Protein AF-A0A0D6MCN2-F1 (afdb_monomer_lite)

InterPro domains:
  IPR041426 Mos1 transposase, HTH domain [PF17906] (6-43)
  IPR052709 Transposase-Methyltransferase Hybrid [PTHR46060] (7-137)

Sequence (141 aa):
MYCDSPQGDSARAVTADICAAFYRNVVYHSTVVRWYQRFEEGDISMKGRPRSGQLSALRARPKVTIHQLEMTLLCSQRTIIELGLWKLLSTWISHELTDSDKASRISVCDSLFPPHSDFPKDIEAGNERWVLCVKQTHHHH

Secondary structure (DSSP, 8-state):
-----TTS--HHHHHHHHHHHT-TTSS-HHHHHHHHHHHHTT----SPPP-THHHHHHHT-----HHHHHHHHT--HHHHHHTT---PPPPP-SSPPPHHHHHHHHHHHHHH--TT--GGGG---------PPP-------

Foldseek 3Di:
DAPPDPDDDGLVRVLVVCCVVPPHPPDDSVRSVVCVVCVVVVNNDPDDDPPVVQVVVCVVPVPADLVNVCVSVVDDSVVCVVVVDDDDDDDDDPDDDDPVNVVVVVVVVVVVDDPDDPVVVVDDDDDDDDDDDDDDDPPDD

pLDDT: mean 77.8, std 12.55, range [37.25, 95.38]

Radius of gyration: 31.89 Å; chains: 1; bounding box: 90×52×75 Å

Organism: NCBI:txid53326

Structure (mmCIF, N/CA/C/O backbone):
data_AF-A0A0D6MCN2-F1
#
_entry.id   AF-A0A0D6MCN2-F1
#
loop_
_atom_site.group_PDB
_atom_site.id
_atom_site.type_symbol
_atom_site.label_atom_id
_atom_site.label_alt_id
_atom_site.label_comp_id
_atom_site.label_asym_id
_atom_site.label_entity_id
_atom_site.label_seq_id
_atom_site.pdbx_PDB_ins_code
_atom_site.Cartn_x
_atom_site.Cartn_y
_atom_site.Cartn_z
_atom_site.occupancy
_atom_site.B_iso_or_equiv
_atom_site.auth_seq_id
_atom_site.auth_comp_id
_atom_site.auth_asym_id
_atom_site.auth_atom_id
_atom_site.pdbx_PDB_model_num
ATOM 1 N N . MET A 1 1 ? -31.050 21.374 17.909 1.00 37.25 1 MET A N 1
ATOM 2 C CA . MET A 1 1 ? -32.402 20.805 17.750 1.00 37.25 1 MET A CA 1
ATOM 3 C C . MET A 1 1 ? -32.406 19.495 18.517 1.00 37.25 1 MET A C 1
ATOM 5 O O . MET A 1 1 ? -31.541 18.671 18.252 1.00 37.25 1 MET A O 1
ATOM 9 N N . TYR A 1 2 ? -33.228 19.400 19.563 1.00 46.94 2 TYR A N 1
ATOM 10 C CA . TYR A 1 2 ? -33.344 18.210 20.411 1.00 46.94 2 TYR A CA 1
ATOM 11 C C . TYR A 1 2 ? -33.826 17.032 19.551 1.00 46.94 2 TYR A C 1
ATOM 13 O O . TYR A 1 2 ? -34.802 17.183 18.823 1.00 46.94 2 TYR A O 1
ATOM 21 N N . CYS A 1 3 ? -33.132 15.891 19.597 1.00 45.12 3 CYS A N 1
ATOM 22 C CA . CYS A 1 3 ? -33.701 14.630 19.123 1.00 45.12 3 CYS A CA 1
ATOM 23 C C . CYS A 1 3 ? -34.703 14.157 20.177 1.00 45.12 3 CYS A C 1
ATOM 25 O O . CYS A 1 3 ? -34.341 13.401 21.075 1.00 45.12 3 CYS A O 1
ATOM 27 N N . ASP A 1 4 ? -35.930 14.662 20.090 1.00 44.59 4 ASP A N 1
ATOM 28 C CA . ASP A 1 4 ? -37.095 13.991 20.654 1.00 44.59 4 ASP A CA 1
ATOM 29 C C . ASP A 1 4 ? -37.588 13.014 19.580 1.00 44.59 4 ASP A C 1
ATOM 31 O O . ASP A 1 4 ? -38.197 13.423 18.590 1.00 44.59 4 ASP A O 1
ATOM 35 N N . SER A 1 5 ? -37.260 11.728 19.731 1.00 50.34 5 SER A N 1
ATOM 36 C CA . SER A 1 5 ? -37.888 10.658 18.954 1.00 50.34 5 SER A CA 1
ATOM 37 C C . SER A 1 5 ? -39.128 10.143 19.705 1.00 50.34 5 SER A C 1
ATOM 39 O O . SER A 1 5 ? -39.163 10.156 20.941 1.00 50.34 5 SER A O 1
ATOM 41 N N . PRO A 1 6 ? -40.190 9.723 18.996 1.00 44.75 6 PRO A N 1
ATOM 42 C CA . PRO A 1 6 ? -41.415 9.259 19.628 1.00 44.75 6 PRO A CA 1
ATOM 43 C C . PRO A 1 6 ? -41.193 7.829 20.148 1.00 44.75 6 PRO A C 1
ATOM 45 O O . PRO A 1 6 ? -40.964 6.921 19.360 1.00 44.75 6 PRO A O 1
ATOM 48 N N . GLN A 1 7 ? -41.278 7.637 21.470 1.00 55.16 7 GLN A N 1
ATOM 49 C CA . GLN A 1 7 ? -41.169 6.350 22.195 1.00 55.16 7 GLN A CA 1
ATOM 50 C C . GLN A 1 7 ? -39.756 5.771 22.411 1.00 55.16 7 GLN A C 1
ATOM 52 O O . GLN A 1 7 ? -39.527 4.577 22.232 1.00 55.16 7 GLN A O 1
ATOM 57 N N . GLY A 1 8 ? -38.826 6.586 22.913 1.00 57.69 8 GLY A N 1
ATOM 58 C CA . GLY A 1 8 ? -37.592 6.101 23.539 1.00 57.69 8 GLY A CA 1
ATOM 59 C C . GLY A 1 8 ? -37.138 7.018 24.673 1.00 57.69 8 GLY A C 1
ATOM 60 O O . GLY A 1 8 ? -37.319 8.233 24.594 1.00 57.69 8 GLY A O 1
ATOM 61 N N . ASP A 1 9 ? -36.560 6.454 25.736 1.00 76.38 9 ASP A N 1
ATOM 62 C CA . ASP A 1 9 ? -35.979 7.244 26.825 1.00 76.38 9 ASP A CA 1
ATOM 63 C C . ASP A 1 9 ? -34.894 8.182 26.283 1.00 76.38 9 ASP A C 1
ATOM 65 O O . ASP A 1 9 ? -34.074 7.805 25.440 1.00 76.38 9 ASP A O 1
ATOM 69 N N . SER A 1 10 ? -34.864 9.427 26.764 1.00 86.06 10 SER A N 1
ATOM 70 C CA . SER A 1 10 ? -33.864 10.397 26.309 1.00 86.06 10 SER A CA 1
ATOM 71 C C . SER A 1 10 ? -32.439 9.899 26.587 1.00 86.06 10 SER A C 1
ATOM 73 O O . SER A 1 10 ? -32.180 9.252 27.603 1.00 86.06 10 SER A O 1
ATOM 75 N N . ALA A 1 11 ? -31.470 10.277 25.746 1.00 85.50 11 ALA A N 1
ATOM 76 C CA . ALA A 1 11 ? -30.066 9.897 25.949 1.00 85.50 11 ALA A CA 1
ATOM 77 C C . ALA A 1 11 ? -29.536 10.299 27.342 1.00 85.50 11 ALA A C 1
ATOM 79 O O . ALA A 1 11 ? -28.674 9.624 27.904 1.00 85.50 11 ALA A O 1
ATOM 80 N N . ARG A 1 12 ? -30.072 11.378 27.933 1.00 86.00 12 ARG A N 1
ATOM 81 C CA . ARG A 1 12 ? -29.780 11.791 29.314 1.00 86.00 12 ARG A CA 1
ATOM 82 C C . ARG A 1 12 ? -30.323 10.816 30.352 1.00 86.00 12 ARG A C 1
ATOM 84 O O . ARG A 1 12 ? -29.570 10.469 31.257 1.00 86.00 12 ARG A O 1
ATOM 91 N N . ALA A 1 13 ? -31.580 10.397 30.213 1.00 88.88 13 ALA A N 1
ATOM 92 C CA . ALA A 1 13 ? -32.204 9.422 31.106 1.00 88.88 13 ALA A CA 1
ATOM 93 C C . ALA A 1 13 ? -31.428 8.100 31.067 1.00 88.88 13 ALA A C 1
ATOM 95 O O . ALA A 1 13 ? -30.903 7.673 32.088 1.00 88.88 13 ALA A O 1
ATOM 96 N N . VAL A 1 14 ? -31.163 7.575 29.868 1.00 88.88 14 VAL A N 1
ATOM 97 C CA . VAL A 1 14 ? -30.393 6.334 29.692 1.00 88.88 14 VAL A CA 1
ATOM 98 C C . VAL A 1 14 ? -28.966 6.445 30.238 1.00 88.88 14 VAL A C 1
ATOM 100 O O . VAL A 1 14 ? -28.460 5.511 30.853 1.00 88.88 14 VAL A O 1
ATOM 103 N N . THR A 1 15 ? -28.301 7.594 30.075 1.00 88.38 15 THR A N 1
ATOM 104 C CA . THR A 1 15 ? -26.975 7.815 30.687 1.00 88.38 15 THR A CA 1
ATOM 105 C C . THR A 1 15 ? -27.043 7.730 32.214 1.00 88.38 15 THR A C 1
ATOM 107 O O . THR A 1 15 ? -26.162 7.129 32.834 1.00 88.38 15 THR A O 1
ATOM 110 N N . ALA A 1 16 ? -28.067 8.341 32.817 1.00 88.62 16 ALA A N 1
ATOM 111 C CA . ALA A 1 16 ? -28.272 8.331 34.261 1.00 88.62 16 ALA A CA 1
ATOM 112 C C . ALA A 1 16 ? -28.604 6.922 34.769 1.00 88.62 16 ALA A C 1
ATOM 114 O O . ALA A 1 16 ? -27.988 6.486 35.739 1.00 88.62 16 ALA A O 1
ATOM 115 N N . ASP A 1 17 ? -29.473 6.195 34.069 1.00 89.69 17 ASP A N 1
ATOM 116 C CA . ASP A 1 17 ? -29.880 4.834 34.425 1.00 89.69 17 ASP A CA 1
ATOM 117 C C . ASP A 1 17 ? -28.709 3.853 34.345 1.00 89.69 17 ASP A C 1
ATOM 119 O O . ASP A 1 17 ? -28.473 3.085 35.279 1.00 89.69 17 ASP A O 1
ATOM 123 N N . ILE A 1 18 ? -27.895 3.929 33.284 1.00 87.06 18 ILE A N 1
ATOM 124 C CA . ILE A 1 18 ? -26.688 3.098 33.154 1.00 87.06 18 ILE A CA 1
ATOM 125 C C . ILE A 1 18 ? -25.701 3.405 34.286 1.00 87.06 18 ILE A C 1
ATOM 127 O O . ILE A 1 18 ? -25.166 2.484 34.902 1.00 87.06 18 ILE A O 1
ATOM 131 N N . CYS A 1 19 ? -25.467 4.685 34.592 1.00 89.38 19 CYS A N 1
ATOM 132 C CA . CYS A 1 19 ? -24.572 5.069 35.686 1.00 89.38 19 CYS A CA 1
ATOM 133 C C . CYS A 1 19 ? -25.135 4.723 37.076 1.00 89.38 19 CYS A C 1
ATOM 135 O O . CYS A 1 19 ? -24.364 4.571 38.023 1.00 89.38 19 CYS A O 1
ATOM 137 N N . ALA A 1 20 ? -26.457 4.620 37.224 1.00 89.69 20 ALA A N 1
ATOM 138 C CA . ALA A 1 20 ? -27.096 4.182 38.460 1.00 89.69 20 ALA A CA 1
ATOM 139 C C . ALA A 1 20 ? -26.976 2.661 38.648 1.00 89.69 20 ALA A C 1
ATOM 141 O O . ALA A 1 20 ? -26.649 2.208 39.742 1.00 89.69 20 ALA A O 1
ATOM 142 N N . ALA A 1 21 ? -27.187 1.881 37.584 1.00 90.00 21 ALA A N 1
ATOM 143 C CA . ALA A 1 21 ? -27.147 0.419 37.620 1.00 90.00 21 ALA A CA 1
ATOM 144 C C . ALA A 1 21 ? -25.721 -0.148 37.728 1.00 90.00 21 ALA A C 1
ATOM 146 O O . ALA A 1 21 ? -25.489 -1.130 38.432 1.00 90.00 21 ALA A O 1
ATOM 147 N N . PHE A 1 22 ? -24.763 0.477 37.044 1.00 80.69 22 PHE A N 1
ATOM 148 C CA . PHE A 1 22 ? -23.394 -0.008 36.914 1.00 80.69 22 PHE A CA 1
ATOM 149 C C . PHE A 1 22 ? -22.393 1.056 37.358 1.00 80.69 22 PHE A C 1
ATOM 151 O O . PHE A 1 22 ? -21.485 1.317 36.607 1.00 80.69 22 PHE A O 1
ATOM 158 N N . TYR A 1 23 ? -22.496 1.694 38.526 1.00 79.69 23 TYR A N 1
ATOM 159 C CA . TYR A 1 23 ? -21.498 2.672 39.029 1.00 79.69 23 TYR A CA 1
ATOM 160 C C . TYR A 1 23 ? -21.395 4.030 38.275 1.00 79.69 23 TYR A C 1
ATOM 162 O O . TYR A 1 23 ? -21.563 4.177 37.061 1.00 79.69 23 TYR A O 1
ATOM 170 N N . ARG A 1 24 ? -21.092 5.092 39.040 1.00 80.06 24 ARG A N 1
ATOM 171 C CA . ARG A 1 24 ? -21.060 6.479 38.544 1.00 80.06 24 ARG A CA 1
ATOM 172 C C . ARG A 1 24 ? -19.941 6.661 37.505 1.00 80.06 24 ARG A C 1
ATOM 174 O O . ARG A 1 24 ? -18.793 6.332 37.784 1.00 80.06 24 ARG A O 1
ATOM 181 N N . ASN A 1 25 ? -20.267 7.279 36.365 1.00 80.12 25 ASN A N 1
ATOM 182 C CA . ASN A 1 25 ? -19.362 7.608 35.246 1.00 80.12 25 ASN A CA 1
ATOM 183 C C . ASN A 1 25 ? -18.936 6.441 34.331 1.00 80.12 25 ASN A C 1
ATOM 185 O O . ASN A 1 25 ? -17.903 6.541 33.672 1.00 80.12 25 ASN A O 1
ATOM 189 N N . VAL A 1 26 ? -19.717 5.361 34.230 1.00 87.06 26 VAL A N 1
ATOM 190 C CA . VAL A 1 26 ? -19.426 4.293 33.248 1.00 87.06 26 VAL A CA 1
ATOM 191 C C . VAL A 1 26 ? -19.627 4.733 31.805 1.00 87.06 26 VAL A C 1
ATOM 193 O O . VAL A 1 26 ? -18.888 4.313 30.914 1.00 87.06 26 VAL A O 1
ATOM 196 N N . VAL A 1 27 ? -20.592 5.613 31.565 1.00 87.56 27 VAL A N 1
ATOM 197 C CA . VAL A 1 27 ? -20.843 6.180 30.243 1.00 87.56 27 VAL A CA 1
ATOM 198 C C . VAL A 1 27 ? -21.020 7.684 30.332 1.00 87.56 27 VAL A C 1
ATOM 200 O O . VAL A 1 27 ? -21.582 8.222 31.284 1.00 87.56 27 VAL A O 1
ATOM 203 N N . TYR A 1 28 ? -20.549 8.368 29.297 1.00 88.56 28 TYR A N 1
ATOM 204 C CA . TYR A 1 28 ? -20.803 9.785 29.103 1.00 88.56 28 TYR A CA 1
ATOM 205 C C . TYR A 1 28 ? -22.019 9.969 28.202 1.00 88.56 28 TYR A C 1
ATOM 207 O O . TYR A 1 28 ? -22.241 9.187 27.276 1.00 88.56 28 TYR A O 1
ATOM 215 N N . HIS A 1 29 ? -22.745 11.065 28.408 1.00 87.94 29 HIS A N 1
ATOM 216 C CA . HIS A 1 29 ? -23.880 11.448 27.567 1.00 87.94 29 HIS A CA 1
ATOM 217 C C . HIS A 1 29 ? -23.535 11.454 26.067 1.00 87.94 29 HIS A C 1
ATOM 219 O O . HIS A 1 29 ? -24.306 10.973 25.243 1.00 87.94 29 HIS A O 1
ATOM 225 N N . SER A 1 30 ? -22.342 11.937 25.705 1.00 87.94 30 SER A N 1
ATOM 226 C CA . SER A 1 30 ? -21.854 11.938 24.319 1.00 87.94 30 SER A CA 1
ATOM 227 C C . SER A 1 30 ? -21.728 10.534 23.718 1.00 87.94 30 SER A C 1
ATOM 229 O O . SER A 1 30 ? -21.954 10.357 22.522 1.00 87.94 30 SER A O 1
ATOM 231 N N . THR A 1 31 ? -21.403 9.527 24.532 1.00 87.94 31 THR A N 1
ATOM 232 C CA . THR A 1 31 ? -21.341 8.127 24.101 1.00 87.94 31 THR A CA 1
ATOM 233 C C . THR A 1 31 ? -22.733 7.592 23.779 1.00 87.94 31 THR A C 1
ATOM 235 O O . THR A 1 31 ? -22.899 6.969 22.732 1.00 87.94 31 THR A O 1
ATOM 238 N N . VAL A 1 32 ? -23.727 7.879 24.627 1.00 89.00 32 VAL A N 1
ATOM 239 C CA . VAL A 1 32 ? -25.119 7.427 24.444 1.00 89.00 32 VAL A CA 1
ATOM 240 C C . VAL A 1 32 ? -25.766 8.101 23.233 1.00 89.00 32 VAL A C 1
ATOM 242 O O . VAL A 1 32 ? -26.367 7.420 22.408 1.00 89.00 32 VAL A O 1
ATOM 245 N N . VAL A 1 33 ? -25.546 9.407 23.041 1.00 90.31 33 VAL A N 1
ATOM 246 C CA . VAL A 1 33 ? -25.992 10.121 21.828 1.00 90.31 33 VAL A CA 1
ATOM 247 C C . VAL A 1 33 ? -25.400 9.493 20.564 1.00 90.31 33 VAL A C 1
ATOM 249 O O . VAL A 1 33 ? -26.112 9.271 19.588 1.00 90.31 33 VAL A O 1
ATOM 252 N N . ARG A 1 34 ? -24.106 9.148 20.583 1.00 87.69 34 ARG A N 1
ATOM 253 C CA . ARG A 1 34 ? -23.456 8.487 19.444 1.00 87.69 34 ARG A CA 1
ATOM 254 C C . ARG A 1 34 ? -24.023 7.090 19.178 1.00 87.69 34 ARG A C 1
ATOM 256 O O . ARG A 1 34 ? -24.009 6.650 18.034 1.00 87.69 34 ARG A O 1
ATOM 263 N N . TRP A 1 35 ? -24.472 6.372 20.205 1.00 88.62 35 TRP A N 1
ATOM 264 C CA . TRP A 1 35 ? -25.154 5.089 20.024 1.00 88.62 35 TRP A CA 1
ATOM 265 C C . TRP A 1 35 ? -26.534 5.265 19.400 1.00 88.62 35 TRP A C 1
ATOM 267 O O . TRP A 1 35 ? -26.831 4.559 18.446 1.00 88.62 35 TRP A O 1
ATOM 277 N N . TYR A 1 36 ? -27.322 6.245 19.847 1.00 88.12 36 TYR A N 1
ATOM 278 C CA . TYR A 1 36 ? -28.629 6.539 19.248 1.00 88.12 36 TYR A CA 1
ATOM 279 C C . TYR A 1 36 ? -28.515 6.870 17.762 1.00 88.12 36 TYR A C 1
ATOM 281 O O . TYR A 1 36 ? -29.218 6.273 16.959 1.00 88.12 36 TYR A O 1
ATOM 289 N N . GLN A 1 37 ? -27.549 7.710 17.382 1.00 87.69 37 GLN A N 1
ATOM 290 C CA . GLN A 1 37 ? -27.284 8.008 15.970 1.00 87.69 37 GLN A CA 1
ATOM 291 C C . GLN A 1 37 ? -26.954 6.751 15.156 1.00 87.69 37 GLN A C 1
ATOM 293 O O . GLN A 1 37 ? -27.450 6.579 14.050 1.00 87.69 37 GLN A O 1
ATOM 298 N N . ARG A 1 38 ? -26.151 5.834 15.710 1.00 85.62 38 ARG A N 1
ATOM 299 C CA . ARG A 1 38 ? -25.858 4.558 15.039 1.00 85.62 38 ARG A CA 1
ATOM 300 C C . ARG A 1 38 ? -27.096 3.680 14.899 1.00 85.62 38 ARG A C 1
ATOM 302 O O . ARG A 1 38 ? -27.275 3.057 13.861 1.00 85.62 38 ARG A O 1
ATOM 309 N N . PHE A 1 39 ? -27.945 3.638 15.921 1.00 86.94 39 PHE A N 1
ATOM 310 C CA . PHE A 1 39 ? -29.180 2.862 15.883 1.00 86.94 39 PHE A CA 1
ATOM 311 C C . PHE A 1 39 ? -30.178 3.423 14.867 1.00 86.94 39 PHE A C 1
ATOM 313 O O . PHE A 1 39 ? -30.803 2.642 14.156 1.00 86.94 39 PHE A O 1
ATOM 320 N N . GLU A 1 40 ? -30.270 4.748 14.729 1.00 86.19 40 GLU A N 1
ATOM 321 C CA . GLU A 1 40 ? -31.057 5.402 13.674 1.00 86.19 40 GLU A CA 1
ATOM 322 C C . GLU A 1 40 ? -30.524 5.086 12.268 1.00 86.19 40 GLU A C 1
ATOM 324 O O . GLU A 1 40 ? -31.303 4.889 11.340 1.00 86.19 40 GLU A O 1
ATOM 329 N N . GLU A 1 41 ? -29.203 4.950 12.114 1.00 85.62 41 GLU A N 1
ATOM 330 C CA . GLU A 1 41 ? -28.553 4.476 10.881 1.00 85.62 41 GLU A CA 1
ATOM 331 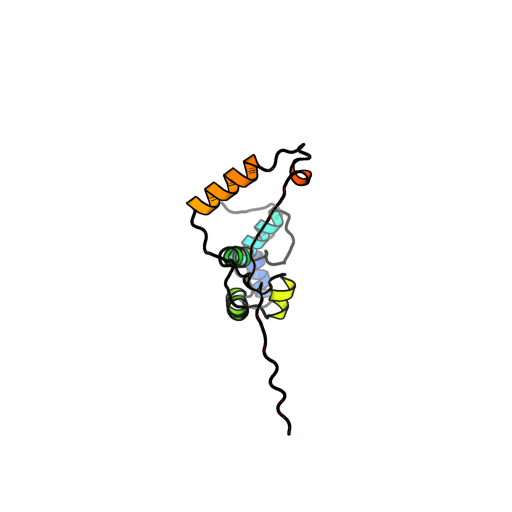C C . GLU A 1 41 ? -28.760 2.962 10.626 1.00 85.62 41 GLU A C 1
ATOM 333 O O . GLU A 1 41 ? -28.286 2.437 9.617 1.00 85.62 41 GLU A O 1
ATOM 338 N N . GLY A 1 42 ? -29.445 2.240 11.524 1.00 84.94 42 GLY A N 1
ATOM 339 C CA . GLY A 1 42 ? -29.650 0.788 11.455 1.00 84.94 42 GLY A CA 1
ATOM 340 C C . GLY A 1 42 ? -28.444 -0.048 11.910 1.00 84.94 42 GLY A C 1
ATOM 341 O O . GLY A 1 42 ? -28.470 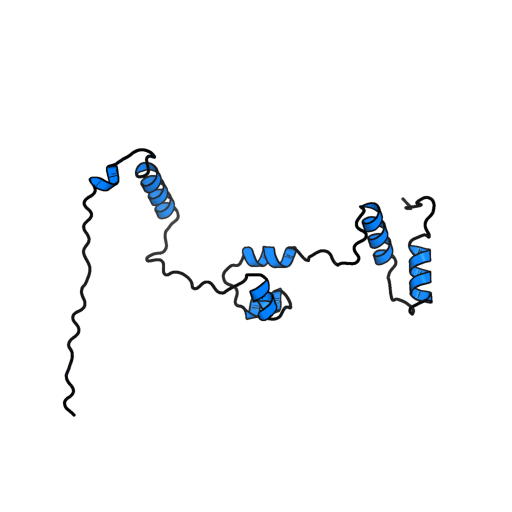-1.276 11.818 1.00 84.94 42 GLY A O 1
ATOM 342 N N . ASP A 1 43 ? -27.387 0.589 12.423 1.00 82.75 43 ASP A N 1
ATOM 343 C CA . ASP A 1 43 ? -26.192 -0.066 12.960 1.00 82.75 43 ASP A CA 1
ATOM 344 C C . ASP A 1 43 ? -26.367 -0.375 14.455 1.00 82.75 43 ASP A C 1
ATOM 346 O O . ASP A 1 43 ? -25.957 0.381 15.337 1.00 82.75 43 ASP A O 1
ATOM 350 N N . ILE A 1 44 ? -26.958 -1.536 14.746 1.00 81.00 44 ILE A N 1
ATOM 351 C CA . ILE A 1 44 ? -27.092 -2.075 16.112 1.00 81.00 44 ILE A CA 1
ATOM 352 C C . ILE A 1 44 ? -25.797 -2.711 16.649 1.00 81.00 44 ILE A C 1
ATOM 354 O O . ILE A 1 44 ? -25.786 -3.308 17.728 1.00 81.00 44 ILE A O 1
ATOM 358 N N . SER A 1 45 ? -24.685 -2.619 15.913 1.00 78.75 45 SER A N 1
ATOM 359 C CA . SER A 1 45 ? -23.421 -3.217 16.323 1.00 78.75 45 SER A CA 1
ATOM 360 C C . SER A 1 45 ? -22.773 -2.435 17.464 1.00 78.75 45 SER A C 1
ATOM 362 O O . SER A 1 45 ? -22.380 -1.274 17.335 1.00 78.75 45 SER A O 1
ATOM 364 N N . MET A 1 46 ? -22.525 -3.126 18.576 1.00 71.00 46 MET A N 1
ATOM 365 C CA . MET A 1 46 ? -21.670 -2.618 19.655 1.00 71.00 46 MET A CA 1
ATOM 366 C C . MET A 1 46 ? -20.170 -2.662 19.316 1.00 71.00 46 MET A C 1
ATOM 368 O O . MET A 1 46 ? -19.342 -2.253 20.134 1.00 71.00 46 MET A O 1
ATOM 372 N N . LYS A 1 47 ? -19.775 -3.146 18.129 1.00 75.75 47 LYS A N 1
ATOM 373 C CA . LYS A 1 47 ? -18.358 -3.186 17.746 1.00 75.75 47 LYS A CA 1
ATOM 374 C C . LYS A 1 47 ? -17.837 -1.775 17.444 1.00 75.75 47 LYS A C 1
ATOM 376 O O . LYS A 1 47 ? -18.509 -0.920 16.859 1.00 75.75 47 LYS A O 1
ATOM 381 N N . GLY A 1 48 ? -16.590 -1.518 17.837 1.00 67.50 48 GLY A N 1
ATOM 382 C CA . GLY A 1 48 ? -15.872 -0.328 17.386 1.00 67.50 48 GLY A CA 1
ATOM 383 C C . GLY A 1 48 ? -15.747 -0.340 15.860 1.00 67.50 48 GLY A C 1
ATOM 384 O O . GLY A 1 48 ? -15.485 -1.393 15.280 1.00 67.50 48 GLY A O 1
ATOM 385 N N . ARG A 1 49 ? -15.916 0.816 15.199 1.00 66.81 49 ARG A N 1
ATOM 386 C CA . ARG A 1 49 ? -15.574 0.906 13.771 1.00 66.81 49 ARG A CA 1
ATOM 387 C C . ARG A 1 49 ? -14.069 0.631 13.628 1.00 66.81 49 ARG A C 1
ATOM 389 O O . ARG A 1 49 ? -13.301 1.099 14.479 1.00 66.81 49 ARG A O 1
ATOM 396 N N . PRO A 1 50 ? -13.635 -0.088 12.580 1.00 59.56 50 PRO A N 1
ATOM 397 C CA . PRO A 1 50 ? -12.218 -0.288 12.319 1.00 59.56 50 PRO A CA 1
ATOM 398 C C . PRO A 1 50 ? -11.511 1.067 12.264 1.00 59.56 50 PRO A C 1
ATOM 400 O O . PRO A 1 50 ? -11.971 1.987 11.582 1.00 59.56 50 PRO A O 1
ATOM 403 N N . ARG A 1 51 ? -10.388 1.212 12.974 1.00 63.97 51 ARG A N 1
ATOM 404 C CA . ARG A 1 51 ? -9.528 2.399 12.869 1.00 63.97 51 ARG A CA 1
ATOM 405 C C . ARG A 1 51 ? -8.792 2.359 11.526 1.00 63.97 51 ARG A C 1
ATOM 407 O O . ARG A 1 51 ? -7.617 2.026 11.450 1.00 63.97 51 ARG A O 1
ATOM 414 N N . SER A 1 52 ? -9.509 2.677 10.450 1.00 56.88 52 SER A N 1
ATOM 415 C CA . SER A 1 52 ? -9.031 2.545 9.067 1.00 56.88 52 SER A CA 1
ATOM 416 C C . SER A 1 52 ? -7.827 3.439 8.731 1.00 56.88 52 SER A C 1
ATOM 418 O O . SER A 1 52 ? -7.140 3.175 7.749 1.00 56.88 52 SER A O 1
ATOM 420 N N . GLY A 1 53 ? -7.557 4.489 9.513 1.00 58.28 53 GLY A N 1
ATOM 421 C CA . GLY A 1 53 ? -6.516 5.477 9.197 1.00 58.28 53 GLY A CA 1
ATOM 422 C C . GLY A 1 53 ? -5.074 5.005 9.417 1.00 58.28 53 GLY A C 1
ATOM 423 O O . GLY A 1 53 ? -4.151 5.545 8.816 1.00 58.28 53 GLY A O 1
ATOM 424 N N . GLN A 1 54 ? -4.857 3.994 10.258 1.00 61.19 54 GLN A N 1
ATOM 425 C CA . GLN A 1 54 ? -3.504 3.552 10.623 1.00 61.19 54 GLN A CA 1
ATOM 426 C C . GLN A 1 54 ? -2.844 2.738 9.503 1.00 61.19 54 GLN A C 1
ATOM 428 O O . GLN A 1 54 ? -1.659 2.897 9.226 1.00 61.19 54 GLN A O 1
ATOM 433 N N . LEU A 1 55 ? -3.623 1.898 8.816 1.00 62.03 55 LEU A N 1
ATOM 434 C CA . LEU A 1 55 ? -3.116 1.022 7.759 1.00 62.03 55 LEU A CA 1
ATOM 435 C C . LEU A 1 55 ? -2.817 1.784 6.456 1.00 62.03 55 LEU A C 1
ATOM 437 O O . LEU A 1 55 ? -1.877 1.448 5.737 1.00 62.03 55 LEU A O 1
ATOM 441 N N . SER A 1 56 ? -3.591 2.830 6.153 1.00 63.50 56 SER A N 1
ATOM 442 C CA . SER A 1 56 ? -3.380 3.671 4.968 1.00 63.50 56 SER A CA 1
ATOM 443 C C . SER A 1 56 ? -2.111 4.519 5.077 1.00 63.50 56 SER A C 1
ATOM 445 O O . SER A 1 56 ? -1.365 4.622 4.103 1.00 63.50 56 SER A O 1
ATOM 447 N N . ALA A 1 57 ? -1.802 5.045 6.266 1.00 61.44 57 ALA A N 1
ATOM 448 C CA . ALA A 1 57 ? -0.555 5.769 6.521 1.00 61.44 57 ALA A CA 1
ATOM 449 C C . ALA A 1 57 ? 0.695 4.885 6.336 1.00 61.44 57 ALA A C 1
ATOM 451 O O . ALA A 1 57 ? 1.731 5.362 5.874 1.00 61.44 57 ALA A O 1
ATOM 452 N N . LEU A 1 58 ? 0.586 3.587 6.640 1.00 65.19 58 LEU A N 1
ATOM 453 C CA . LEU A 1 58 ? 1.665 2.616 6.438 1.00 65.19 58 LEU A CA 1
ATOM 454 C C . LEU A 1 58 ? 1.893 2.276 4.963 1.00 65.19 58 LEU A C 1
ATOM 456 O O . LEU A 1 58 ?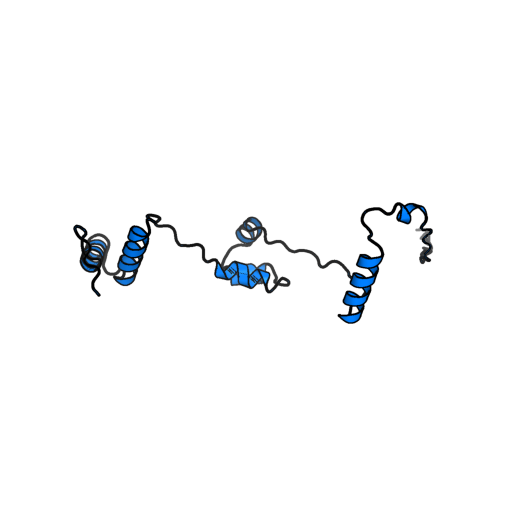 3.039 2.145 4.543 1.00 65.19 58 LEU A O 1
ATOM 460 N N . ARG A 1 59 ? 0.835 2.217 4.143 1.00 65.75 59 ARG A N 1
ATOM 461 C CA . ARG A 1 59 ? 0.983 2.046 2.685 1.00 65.75 59 ARG A CA 1
ATOM 462 C C . ARG A 1 59 ? 1.769 3.187 2.037 1.00 65.75 59 ARG A C 1
ATOM 464 O O . ARG A 1 59 ? 2.500 2.949 1.083 1.00 65.75 59 ARG A O 1
ATOM 471 N N . ALA A 1 60 ? 1.665 4.402 2.574 1.00 65.44 60 ALA A N 1
ATOM 472 C CA . ALA A 1 60 ? 2.421 5.558 2.094 1.00 65.44 60 ALA A CA 1
ATOM 473 C C . ALA A 1 60 ? 3.917 5.522 2.478 1.00 65.44 60 ALA A C 1
ATOM 475 O O . ALA A 1 60 ? 4.704 6.301 1.941 1.00 65.44 60 ALA A O 1
ATOM 476 N N . ARG A 1 61 ? 4.333 4.638 3.399 1.00 63.88 61 ARG A N 1
ATOM 477 C CA . ARG A 1 61 ? 5.721 4.508 3.876 1.00 63.88 61 ARG A CA 1
ATOM 478 C C . ARG A 1 61 ? 6.164 3.038 3.836 1.00 63.88 61 ARG A C 1
ATOM 480 O O . ARG A 1 61 ? 6.206 2.380 4.868 1.00 63.88 61 ARG A O 1
ATOM 487 N N . PRO A 1 62 ? 6.544 2.505 2.663 1.00 66.69 62 PRO A N 1
ATOM 488 C CA . PRO A 1 62 ? 6.816 1.073 2.493 1.00 66.69 62 PRO A CA 1
ATOM 489 C C . PRO A 1 62 ? 8.124 0.584 3.143 1.00 66.69 62 PRO A C 1
ATOM 491 O O . PRO A 1 62 ? 8.342 -0.618 3.254 1.00 66.69 62 PRO A O 1
ATOM 494 N N . LYS A 1 63 ? 9.008 1.490 3.585 1.00 71.19 63 LYS A N 1
ATOM 495 C CA . LYS A 1 63 ? 10.293 1.161 4.232 1.00 71.19 63 LYS A CA 1
ATOM 496 C C . LYS A 1 63 ? 10.213 1.340 5.752 1.00 71.19 63 LYS A C 1
ATOM 498 O O . LYS A 1 63 ? 10.925 2.164 6.317 1.00 71.19 63 LYS A O 1
ATOM 503 N N . VAL A 1 64 ? 9.318 0.606 6.405 1.00 75.44 64 VAL A N 1
ATOM 504 C CA . VAL A 1 64 ? 9.121 0.653 7.864 1.00 75.44 64 VAL A CA 1
ATOM 505 C C . VAL A 1 64 ? 9.507 -0.701 8.457 1.00 75.44 64 VAL A C 1
ATOM 507 O O . VAL A 1 64 ? 9.211 -1.749 7.881 1.00 75.44 64 VAL A O 1
ATOM 510 N N . THR A 1 65 ? 10.223 -0.699 9.581 1.00 79.06 65 THR A N 1
ATOM 511 C CA . THR A 1 65 ? 10.614 -1.946 10.256 1.00 79.06 65 THR A CA 1
ATOM 512 C C . THR A 1 65 ? 9.428 -2.571 10.989 1.00 79.06 65 THR A C 1
ATOM 514 O O . THR A 1 65 ? 8.489 -1.879 11.373 1.00 79.06 65 THR A O 1
ATOM 517 N N . ILE A 1 66 ? 9.482 -3.882 11.244 1.00 78.81 66 ILE A N 1
ATOM 518 C CA . ILE A 1 66 ? 8.437 -4.586 12.011 1.00 78.81 66 ILE A CA 1
ATOM 51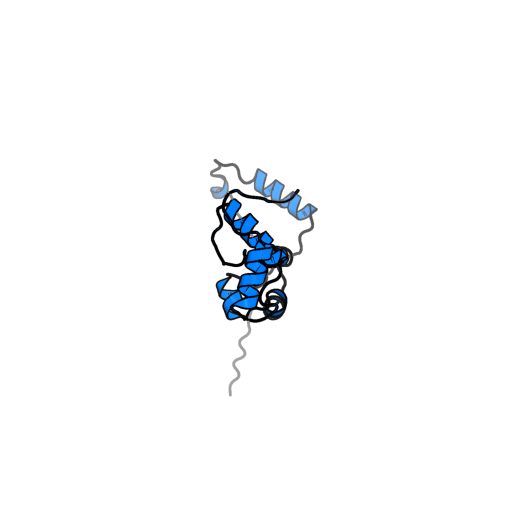9 C C . ILE A 1 66 ? 8.229 -3.926 13.381 1.00 78.81 66 ILE A C 1
ATOM 521 O O . ILE A 1 66 ? 7.096 -3.691 13.770 1.00 78.81 66 ILE A O 1
ATOM 525 N N . HIS A 1 67 ? 9.300 -3.523 14.064 1.00 80.81 67 HIS A N 1
ATOM 526 C CA . HIS A 1 67 ? 9.187 -2.845 15.355 1.00 80.81 67 HIS A CA 1
ATOM 527 C C . HIS A 1 67 ? 8.479 -1.481 15.262 1.00 80.81 67 HIS A C 1
ATOM 529 O O . HIS A 1 67 ? 7.630 -1.145 16.084 1.00 80.81 67 HIS A O 1
ATOM 535 N N . GLN A 1 68 ? 8.765 -0.696 14.220 1.00 80.62 68 GLN A N 1
ATOM 536 C CA . GLN A 1 68 ? 8.041 0.551 13.970 1.00 80.62 68 GLN A CA 1
ATOM 537 C C . GLN A 1 68 ? 6.565 0.293 13.638 1.00 80.62 68 GLN A C 1
ATOM 539 O O . GLN A 1 68 ? 5.716 1.093 14.028 1.00 80.62 68 GLN A O 1
ATOM 544 N N . LEU A 1 69 ? 6.241 -0.817 12.963 1.00 79.06 69 LEU A N 1
ATOM 545 C CA . LEU A 1 69 ? 4.857 -1.250 12.753 1.00 79.06 69 LEU A CA 1
ATOM 546 C C . LEU A 1 69 ? 4.177 -1.616 14.076 1.00 79.06 69 LEU A C 1
ATOM 548 O O . LEU A 1 69 ? 3.042 -1.201 14.282 1.00 79.06 69 LEU A O 1
ATOM 552 N N . GLU A 1 70 ? 4.863 -2.311 14.987 1.00 81.88 70 GLU A N 1
ATOM 553 C CA . GLU A 1 70 ? 4.339 -2.630 16.324 1.00 81.88 70 GLU A CA 1
ATOM 554 C C . GLU A 1 70 ? 4.033 -1.365 17.121 1.00 81.88 70 GLU A C 1
ATOM 556 O O . GLU A 1 70 ? 2.936 -1.229 17.657 1.00 81.88 70 GLU A O 1
ATOM 561 N N . MET A 1 71 ? 4.956 -0.399 17.139 1.00 81.38 71 MET A N 1
ATOM 562 C CA . MET A 1 71 ? 4.740 0.890 17.802 1.00 81.38 71 MET A CA 1
ATOM 563 C C . MET A 1 71 ? 3.623 1.698 17.142 1.00 81.38 71 MET A C 1
ATOM 565 O O . MET A 1 71 ? 2.823 2.328 17.829 1.00 81.38 71 MET A O 1
ATOM 569 N N . THR A 1 72 ? 3.558 1.681 15.808 1.00 79.12 72 THR A N 1
ATOM 570 C CA . THR A 1 72 ? 2.567 2.462 15.064 1.00 79.12 72 THR A CA 1
ATOM 571 C C . THR A 1 72 ? 1.183 1.871 1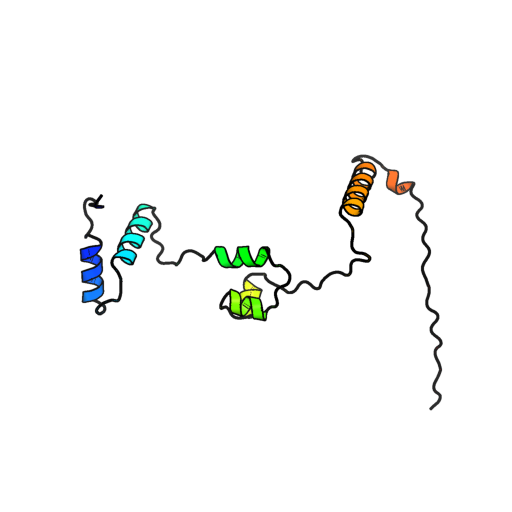5.223 1.00 79.12 72 THR A C 1
ATOM 573 O O . THR A 1 72 ? 0.257 2.641 15.405 1.00 79.12 72 THR A O 1
ATOM 576 N N . LEU A 1 73 ? 1.026 0.547 15.150 1.00 78.06 73 LEU A N 1
ATOM 577 C CA . LEU A 1 73 ? -0.258 -0.160 15.226 1.00 78.06 73 LEU A CA 1
ATOM 578 C C . LEU A 1 73 ? -0.651 -0.542 16.658 1.00 78.06 73 LEU A C 1
ATOM 580 O O . LEU A 1 73 ? -1.791 -0.950 16.871 1.00 78.06 73 LEU A O 1
ATOM 584 N N . LEU A 1 74 ? 0.262 -0.400 17.627 1.00 83.19 74 LEU A N 1
ATOM 585 C CA . LEU A 1 74 ? 0.119 -0.870 19.012 1.00 83.19 74 LEU A CA 1
ATOM 586 C C . LEU A 1 74 ? -0.304 -2.347 19.078 1.00 83.19 74 LEU A C 1
ATOM 588 O O . LEU A 1 74 ? -1.142 -2.739 19.887 1.00 83.19 74 LEU A O 1
ATOM 592 N N . CYS A 1 75 ? 0.249 -3.156 18.177 1.00 81.31 75 CYS A N 1
ATOM 593 C CA . CYS A 1 75 ? -0.101 -4.560 17.988 1.00 81.31 75 CYS A CA 1
ATOM 594 C C . CYS A 1 75 ? 1.162 -5.422 18.002 1.00 81.31 75 CYS A C 1
ATOM 596 O O . CYS A 1 75 ? 2.237 -4.954 17.640 1.00 81.31 75 CYS A O 1
ATOM 598 N N . SER A 1 76 ? 1.018 -6.693 18.382 1.00 83.31 76 SER A N 1
ATOM 599 C CA . SER A 1 76 ? 2.129 -7.650 18.350 1.00 83.31 76 SER A CA 1
ATOM 600 C C . SER A 1 76 ? 2.535 -8.015 16.918 1.00 83.31 76 SER A C 1
ATOM 602 O O . SER A 1 76 ? 1.696 -8.013 16.011 1.00 83.31 76 SER A O 1
ATOM 604 N N . GLN A 1 77 ? 3.786 -8.444 16.724 1.00 79.38 77 GLN A N 1
ATOM 605 C CA . GLN A 1 77 ? 4.272 -9.009 15.461 1.00 79.38 77 GLN A CA 1
ATOM 606 C C . GLN A 1 77 ? 3.340 -10.069 14.848 1.00 79.38 77 GLN A C 1
ATOM 608 O O . GLN A 1 77 ? 3.169 -10.091 13.631 1.00 79.38 77 GLN A O 1
ATOM 613 N N . ARG A 1 78 ? 2.706 -10.928 15.662 1.00 82.69 78 ARG A N 1
ATOM 614 C CA . ARG A 1 78 ? 1.765 -11.952 15.163 1.00 82.69 78 ARG A CA 1
ATOM 615 C C . ARG A 1 78 ? 0.577 -11.317 14.444 1.00 82.69 78 ARG A C 1
ATOM 617 O O . ARG A 1 78 ? 0.278 -11.680 13.313 1.00 82.69 78 ARG A O 1
ATOM 624 N N . THR A 1 79 ? -0.026 -10.309 15.066 1.00 80.06 79 THR A N 1
ATOM 625 C CA . THR A 1 79 ? -1.154 -9.558 14.504 1.00 80.06 79 THR A CA 1
ATOM 626 C C . THR A 1 79 ? -0.757 -8.821 13.220 1.00 80.06 79 THR A C 1
ATOM 628 O O . THR A 1 79 ? -1.547 -8.728 12.291 1.00 80.06 79 THR A O 1
ATOM 631 N N . ILE A 1 80 ? 0.482 -8.327 13.124 1.00 79.06 80 ILE A N 1
ATOM 632 C CA . ILE A 1 80 ? 0.999 -7.668 11.911 1.00 79.06 80 ILE A CA 1
ATOM 633 C C . ILE A 1 80 ? 1.082 -8.653 10.734 1.00 79.06 80 ILE A C 1
ATOM 635 O O . ILE A 1 80 ? 0.698 -8.305 9.617 1.00 79.06 80 ILE A O 1
ATOM 639 N N . ILE A 1 81 ? 1.536 -9.885 10.986 1.00 78.88 81 ILE A N 1
ATOM 640 C CA . ILE A 1 81 ? 1.605 -10.945 9.969 1.00 78.88 81 ILE A CA 1
ATOM 641 C C . ILE A 1 81 ? 0.195 -11.351 9.518 1.00 78.88 81 ILE A C 1
ATOM 643 O O . ILE A 1 81 ? -0.043 -11.476 8.319 1.00 78.88 81 ILE A O 1
ATOM 647 N N . GLU A 1 82 ? -0.753 -11.494 10.450 1.00 81.31 82 GLU A N 1
ATOM 648 C CA . GLU A 1 82 ? -2.163 -11.795 10.140 1.00 81.31 82 GLU A CA 1
ATOM 649 C C . GLU A 1 82 ? -2.840 -10.697 9.305 1.00 81.31 82 GLU A C 1
ATOM 651 O O . GLU A 1 82 ? -3.728 -10.982 8.505 1.00 81.31 82 GLU A O 1
ATOM 656 N N . LEU A 1 83 ? -2.387 -9.446 9.430 1.00 77.50 83 LEU A N 1
ATOM 657 C CA . LEU A 1 83 ? -2.820 -8.324 8.590 1.00 77.50 83 LEU A CA 1
ATOM 658 C C . LEU A 1 83 ? -2.180 -8.325 7.186 1.00 77.50 83 LEU A C 1
ATOM 660 O O . LEU A 1 83 ? -2.445 -7.417 6.396 1.00 77.50 83 LEU A O 1
ATOM 664 N N . GLY A 1 84 ? -1.341 -9.316 6.865 1.00 74.88 84 GLY A N 1
ATOM 665 C CA . GLY A 1 84 ? -0.687 -9.463 5.562 1.00 74.88 84 GLY A CA 1
ATOM 666 C C . GLY A 1 84 ? 0.503 -8.525 5.349 1.00 74.88 84 GLY A C 1
ATOM 667 O O . GLY A 1 84 ? 0.911 -8.292 4.212 1.00 74.88 84 GLY A O 1
ATOM 668 N N . LEU A 1 85 ? 1.059 -7.956 6.422 1.00 75.75 85 LEU A N 1
ATOM 669 C CA . LEU A 1 85 ? 2.231 -7.090 6.350 1.00 75.75 85 LEU A CA 1
ATOM 670 C C . LEU A 1 85 ? 3.499 -7.917 6.578 1.00 75.75 85 LEU A C 1
ATOM 672 O O . LEU A 1 85 ? 3.759 -8.397 7.681 1.00 75.75 85 LEU A O 1
ATOM 676 N N . TRP A 1 86 ? 4.322 -8.047 5.540 1.00 72.69 86 TRP A N 1
ATOM 677 C CA . TRP A 1 86 ? 5.607 -8.742 5.611 1.00 72.69 86 TRP A CA 1
ATOM 678 C C . TRP A 1 86 ? 6.759 -7.899 5.066 1.00 72.69 86 TRP A C 1
ATOM 680 O O . TRP A 1 86 ? 6.576 -6.953 4.298 1.00 72.69 86 TRP A O 1
ATOM 690 N N . LYS A 1 87 ? 7.982 -8.266 5.457 1.00 73.00 87 LYS A N 1
ATOM 691 C CA . LYS A 1 87 ? 9.201 -7.661 4.924 1.00 73.00 87 LYS A CA 1
ATOM 692 C C . LYS A 1 87 ? 9.435 -8.176 3.505 1.00 73.00 87 LYS A C 1
ATOM 694 O O . LYS A 1 87 ? 9.837 -9.322 3.328 1.00 73.00 87 LYS A O 1
ATOM 699 N N . LEU A 1 88 ? 9.241 -7.317 2.510 1.00 75.00 88 LEU A N 1
ATOM 700 C CA . LEU A 1 88 ? 9.743 -7.575 1.166 1.00 75.00 88 LEU A CA 1
ATOM 701 C C . LEU A 1 88 ? 11.218 -7.161 1.122 1.00 75.00 88 LEU A C 1
ATOM 703 O O . LEU A 1 88 ? 11.555 -6.017 1.438 1.00 75.00 88 LEU A O 1
ATOM 707 N N . LEU A 1 89 ? 12.112 -8.091 0.787 1.00 72.81 89 LEU A N 1
ATOM 708 C CA . LEU A 1 89 ? 13.505 -7.738 0.526 1.00 72.81 89 LEU A CA 1
ATOM 709 C C . LEU A 1 89 ? 13.542 -6.836 -0.706 1.00 72.81 89 LEU A C 1
ATOM 711 O O . LEU A 1 89 ? 12.910 -7.137 -1.716 1.00 72.81 89 LEU A O 1
ATOM 715 N N . SER A 1 90 ? 14.258 -5.718 -0.610 1.00 69.06 90 SER A N 1
ATOM 716 C CA . SER A 1 90 ? 14.444 -4.829 -1.749 1.00 69.06 90 SER A CA 1
ATOM 717 C C . SER A 1 90 ? 15.127 -5.598 -2.873 1.00 69.06 90 SER A C 1
ATOM 719 O O . SER A 1 90 ? 16.236 -6.104 -2.688 1.00 69.06 90 SER A O 1
ATOM 721 N N . THR A 1 91 ? 14.470 -5.680 -4.025 1.00 76.19 91 THR A N 1
ATOM 722 C CA . THR A 1 91 ? 15.070 -6.228 -5.238 1.00 76.19 91 THR A CA 1
ATOM 723 C C . THR A 1 91 ? 16.232 -5.336 -5.660 1.00 76.19 91 THR A C 1
ATOM 725 O O . THR A 1 91 ? 16.110 -4.110 -5.657 1.00 76.19 91 THR A O 1
ATOM 728 N N . TRP A 1 92 ? 17.369 -5.943 -5.999 1.00 76.25 92 TRP A N 1
ATOM 729 C CA . TRP A 1 92 ? 18.503 -5.204 -6.541 1.00 76.25 92 TRP A CA 1
ATOM 730 C C . TRP A 1 92 ? 18.133 -4.667 -7.926 1.00 76.25 92 TRP A C 1
ATOM 732 O O . TRP A 1 92 ? 17.752 -5.433 -8.811 1.00 76.25 92 TRP A O 1
ATOM 742 N N . ILE A 1 93 ? 18.216 -3.350 -8.100 1.00 76.88 93 ILE A N 1
ATOM 743 C CA . ILE A 1 93 ? 18.011 -2.681 -9.385 1.00 76.88 93 ILE A CA 1
ATOM 744 C C . ILE A 1 93 ? 19.395 -2.259 -9.872 1.00 76.88 93 ILE A C 1
ATOM 746 O O . ILE A 1 93 ? 20.130 -1.608 -9.135 1.00 76.88 93 ILE A O 1
ATOM 750 N N . SER A 1 94 ? 19.749 -2.647 -11.100 1.00 75.00 94 SER A N 1
ATOM 751 C CA . SER A 1 94 ? 21.105 -2.471 -11.639 1.00 75.00 94 SER A CA 1
ATOM 752 C C . SER A 1 94 ? 21.592 -1.023 -11.659 1.00 75.00 94 SER A C 1
ATOM 754 O O . SER A 1 94 ? 22.794 -0.796 -11.563 1.00 75.00 94 SER A O 1
ATOM 756 N N . HIS A 1 95 ? 20.684 -0.065 -11.819 1.00 82.19 95 HIS A N 1
ATOM 757 C CA . HIS A 1 95 ? 20.975 1.360 -11.789 1.00 82.19 95 HIS A CA 1
ATOM 758 C C . HIS A 1 95 ? 19.707 2.128 -11.414 1.00 82.19 95 HIS A C 1
ATOM 760 O O . HIS A 1 95 ? 18.589 1.697 -11.709 1.00 82.19 95 HIS A O 1
ATOM 766 N N . GLU A 1 96 ? 19.882 3.264 -10.750 1.00 87.38 96 GLU A N 1
ATOM 767 C CA . GLU A 1 96 ? 18.785 4.186 -10.492 1.00 87.38 96 GLU A CA 1
ATOM 768 C C . GLU A 1 96 ? 18.384 4.863 -11.806 1.00 87.38 96 GLU A C 1
ATOM 770 O O . GLU A 1 96 ? 19.223 5.425 -12.505 1.00 87.38 96 GLU A O 1
ATOM 775 N N . LEU A 1 97 ? 17.107 4.750 -12.173 1.00 89.75 97 LEU A N 1
ATOM 776 C CA . LEU A 1 97 ? 16.575 5.341 -13.398 1.00 89.75 97 LEU A CA 1
ATOM 777 C C . LEU A 1 97 ? 16.125 6.772 -13.127 1.00 89.75 97 LEU A C 1
ATOM 779 O O . LEU A 1 97 ? 15.298 7.000 -12.235 1.00 89.75 97 LEU A O 1
ATOM 783 N N . THR A 1 98 ? 16.580 7.706 -13.957 1.00 92.00 98 THR A N 1
ATOM 784 C CA . THR A 1 98 ? 16.002 9.051 -14.001 1.00 92.00 98 THR A CA 1
ATOM 785 C C . THR A 1 98 ? 14.598 9.005 -14.606 1.00 92.00 98 THR A C 1
ATOM 787 O O . THR A 1 98 ? 14.199 8.025 -15.241 1.00 92.00 98 THR A O 1
ATOM 790 N N . ASP A 1 99 ? 13.818 10.070 -14.435 1.00 94.56 99 ASP A N 1
ATOM 791 C CA . ASP A 1 99 ? 12.483 10.134 -15.042 1.00 94.56 99 ASP A CA 1
ATOM 792 C C . ASP A 1 99 ? 12.542 10.143 -16.578 1.00 94.56 99 ASP A C 1
ATOM 794 O O . ASP A 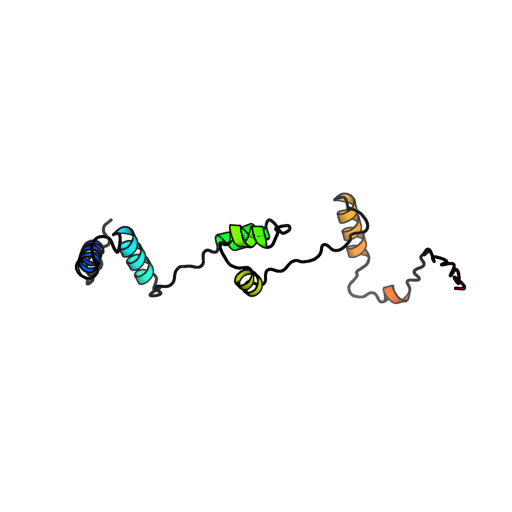1 99 ? 11.670 9.566 -17.228 1.00 94.56 99 ASP A O 1
ATOM 798 N N . SER A 1 100 ? 13.619 10.689 -17.154 1.00 94.31 100 SER A N 1
ATOM 799 C CA . SER A 1 100 ? 13.892 10.621 -18.594 1.00 94.31 100 SER A CA 1
ATOM 800 C C . SER A 1 100 ? 14.145 9.183 -19.062 1.00 94.31 100 SER A C 1
ATOM 802 O O . SER A 1 100 ? 13.582 8.749 -20.071 1.00 94.31 100 SER A O 1
ATOM 804 N N . ASP A 1 101 ? 14.926 8.405 -18.302 1.00 92.31 101 ASP A N 1
ATOM 805 C CA . ASP A 1 101 ? 15.183 6.993 -18.618 1.00 92.31 101 ASP A CA 1
ATOM 806 C C . ASP A 1 101 ? 13.892 6.174 -18.556 1.00 92.31 101 ASP A C 1
ATOM 808 O O . ASP A 1 101 ? 13.636 5.338 -19.423 1.00 92.31 101 ASP A O 1
ATOM 812 N N . LYS A 1 102 ? 13.042 6.430 -17.551 1.00 93.75 102 LYS A N 1
ATOM 813 C CA . LYS A 1 102 ? 11.734 5.769 -17.423 1.00 93.75 102 LYS A CA 1
ATOM 814 C C . LYS A 1 102 ? 10.840 6.082 -18.618 1.00 93.75 102 LYS A C 1
ATOM 816 O O . LYS A 1 102 ? 10.297 5.155 -19.212 1.00 93.75 102 LYS A O 1
ATOM 821 N N . ALA A 1 103 ? 10.715 7.359 -18.981 1.00 95.38 103 ALA A N 1
ATOM 822 C CA . ALA A 1 103 ? 9.894 7.786 -20.112 1.00 95.38 103 ALA A CA 1
ATOM 823 C C . ALA A 1 103 ? 10.383 7.167 -21.429 1.00 95.38 103 ALA A C 1
ATOM 825 O O . ALA A 1 103 ? 9.586 6.612 -22.186 1.00 95.38 103 ALA A O 1
ATOM 826 N N . SER A 1 104 ? 11.699 7.177 -21.655 1.00 94.38 104 SER A N 1
ATOM 827 C CA . SER A 1 104 ? 12.316 6.573 -22.840 1.00 94.38 104 SER A CA 1
ATOM 828 C C . SER A 1 104 ? 12.046 5.070 -22.909 1.00 94.38 104 SER A C 1
ATOM 830 O O . SER A 1 104 ? 11.646 4.556 -23.950 1.00 94.38 104 SER A O 1
ATOM 832 N N . ARG A 1 105 ? 12.194 4.356 -21.785 1.00 94.12 105 ARG A N 1
ATOM 833 C CA . ARG A 1 105 ? 11.928 2.912 -21.718 1.00 94.12 105 ARG A CA 1
ATOM 834 C C . ARG A 1 105 ? 10.465 2.572 -21.979 1.00 94.12 105 ARG A C 1
ATOM 836 O O . ARG A 1 105 ? 10.214 1.622 -22.708 1.00 94.12 105 ARG A O 1
ATOM 843 N N . ILE A 1 106 ? 9.522 3.330 -21.415 1.00 93.94 106 ILE A N 1
ATOM 844 C CA . ILE A 1 106 ? 8.084 3.129 -21.664 1.00 93.94 106 ILE A CA 1
ATOM 845 C C . ILE A 1 106 ? 7.785 3.322 -23.150 1.00 93.94 106 ILE A C 1
ATOM 847 O O . ILE A 1 106 ? 7.215 2.434 -23.769 1.00 93.94 106 ILE A O 1
ATOM 851 N N . SER A 1 107 ? 8.264 4.418 -23.744 1.00 93.94 107 SER A N 1
ATOM 852 C CA . SER A 1 107 ? 8.053 4.704 -25.166 1.00 93.94 107 SER A CA 1
ATOM 853 C C . SER A 1 107 ? 8.614 3.608 -26.083 1.00 93.94 107 SER A C 1
ATOM 855 O O . SER A 1 107 ? 7.958 3.213 -27.049 1.00 93.94 107 SER A O 1
ATOM 857 N N . VAL A 1 108 ? 9.801 3.078 -25.775 1.00 90.88 108 VAL A N 1
ATOM 858 C CA . VAL A 1 108 ? 10.389 1.963 -26.529 1.00 90.88 108 VAL A CA 1
ATOM 859 C C . VAL A 1 108 ? 9.559 0.690 -26.351 1.00 90.88 108 VAL A C 1
ATOM 861 O O . VAL A 1 108 ? 9.227 0.050 -27.342 1.00 90.88 108 VAL A O 1
ATOM 864 N N . CYS A 1 109 ? 9.159 0.340 -25.126 1.00 89.00 109 CYS A N 1
ATOM 865 C CA . CYS A 1 109 ? 8.307 -0.828 -24.885 1.00 89.00 109 CYS A CA 1
ATOM 866 C C . CYS A 1 109 ? 6.960 -0.727 -25.616 1.00 89.00 109 CYS A C 1
ATOM 868 O O . CYS A 1 109 ? 6.559 -1.694 -26.256 1.00 89.00 109 CYS A O 1
ATOM 870 N N . ASP A 1 110 ? 6.300 0.431 -25.572 1.00 88.31 110 ASP A N 1
ATOM 871 C CA . ASP A 1 110 ? 5.006 0.650 -26.228 1.00 88.31 110 ASP A CA 1
ATOM 872 C C . ASP A 1 110 ? 5.105 0.508 -27.754 1.00 88.31 110 ASP A C 1
ATOM 874 O O . ASP A 1 110 ? 4.200 -0.026 -28.390 1.00 88.31 110 ASP A O 1
ATOM 878 N N . SER A 1 111 ? 6.223 0.935 -28.351 1.00 84.88 111 SER A N 1
ATOM 879 C CA . SER A 1 111 ? 6.459 0.760 -29.792 1.00 84.88 111 SER A CA 1
ATOM 880 C C . SER A 1 111 ? 6.846 -0.674 -30.179 1.00 84.88 111 SER A C 1
ATOM 882 O O . SER A 1 111 ? 6.518 -1.115 -31.281 1.00 84.88 111 SER A O 1
ATOM 884 N N . LEU A 1 112 ? 7.505 -1.416 -29.281 1.00 80.94 112 LEU A N 1
ATOM 885 C CA . LEU A 1 112 ? 7.935 -2.802 -29.501 1.00 80.94 112 LEU A CA 1
ATOM 886 C C . LEU A 1 112 ? 6.867 -3.859 -29.168 1.00 80.94 112 LEU A C 1
ATOM 888 O O . LEU A 1 112 ? 7.033 -5.008 -29.576 1.00 80.94 112 LEU A O 1
ATOM 892 N N . PHE A 1 113 ? 5.768 -3.500 -28.492 1.00 74.38 113 PHE A N 1
ATOM 893 C CA . PHE A 1 113 ? 4.646 -4.399 -28.167 1.00 74.38 113 PHE A CA 1
ATOM 894 C C . PHE A 1 113 ? 3.377 -4.175 -29.033 1.00 74.38 113 PHE A C 1
ATOM 896 O O . PHE A 1 113 ? 2.311 -3.857 -28.497 1.00 74.38 113 PHE A O 1
ATOM 903 N N . PRO A 1 114 ? 3.398 -4.382 -30.368 1.00 68.88 114 PRO A N 1
ATOM 904 C CA . PRO A 1 114 ? 2.158 -4.495 -31.127 1.00 68.88 114 PRO A CA 1
ATOM 905 C C . PRO A 1 114 ? 1.414 -5.808 -30.794 1.00 68.88 114 PRO A C 1
ATOM 907 O O . PRO A 1 114 ? 2.039 -6.864 -30.706 1.00 68.88 114 PRO A O 1
ATOM 910 N N . PRO A 1 115 ? 0.072 -5.799 -30.696 1.00 63.53 115 PRO A N 1
ATOM 911 C CA . PRO A 1 115 ? -0.729 -6.951 -30.256 1.00 63.53 115 PRO A CA 1
ATOM 912 C C . PRO A 1 115 ? -0.767 -8.157 -31.219 1.00 63.53 115 PRO A C 1
ATOM 914 O O . PRO A 1 115 ? -1.342 -9.186 -30.872 1.00 63.53 115 PRO A O 1
ATOM 917 N N . HIS A 1 116 ? -0.176 -8.060 -32.416 1.00 63.94 116 HIS A N 1
ATOM 918 C CA . HIS A 1 116 ? -0.304 -9.070 -33.480 1.00 63.94 116 HIS A CA 1
ATOM 919 C C . HIS A 1 116 ? 1.003 -9.396 -34.218 1.00 63.94 116 HIS A C 1
ATOM 921 O O . HIS A 1 116 ? 0.957 -9.876 -35.348 1.00 63.94 116 HIS A O 1
ATOM 927 N N . SER A 1 117 ? 2.170 -9.123 -33.631 1.00 62.31 117 SER A N 1
ATOM 928 C CA . SER A 1 117 ? 3.437 -9.383 -34.315 1.00 62.31 117 SER A CA 1
ATOM 929 C C . SER A 1 117 ? 4.052 -10.731 -33.914 1.00 62.31 117 SER A C 1
ATOM 931 O O . SER A 1 117 ? 4.302 -11.009 -32.745 1.00 62.31 117 SER A O 1
ATOM 933 N N . ASP A 1 118 ? 4.381 -11.552 -34.915 1.00 68.88 118 ASP A N 1
ATOM 934 C CA . ASP A 1 118 ? 5.285 -12.710 -34.781 1.00 68.88 118 ASP A CA 1
ATOM 935 C C . ASP A 1 118 ? 6.767 -12.287 -34.620 1.00 68.88 118 ASP A C 1
ATOM 937 O O . ASP A 1 118 ? 7.660 -13.131 -34.554 1.00 68.88 118 ASP A O 1
ATOM 941 N N . PHE A 1 119 ? 7.011 -10.976 -34.501 1.00 69.94 119 PHE A N 1
ATOM 942 C CA . PHE A 1 119 ? 8.308 -10.297 -34.452 1.00 69.94 119 PHE A CA 1
ATOM 943 C C . PHE A 1 119 ? 9.349 -10.920 -33.509 1.00 69.94 119 PHE A C 1
ATOM 945 O O . PHE A 1 119 ? 10.507 -10.986 -33.911 1.00 69.94 119 PHE A O 1
ATOM 952 N N . PRO A 1 120 ? 9.009 -11.435 -32.305 1.00 74.25 120 PRO A N 1
ATOM 953 C CA . PRO A 1 120 ? 10.011 -12.043 -31.429 1.00 74.25 120 PRO A CA 1
ATOM 954 C C . PRO A 1 120 ? 10.777 -13.221 -32.048 1.00 74.25 120 PRO A C 1
ATOM 956 O O . PRO A 1 120 ? 11.872 -13.524 -31.585 1.00 74.25 120 PRO A O 1
ATOM 959 N N . LYS A 1 121 ? 10.222 -13.890 -33.070 1.00 79.81 121 LYS A N 1
ATOM 960 C CA . LYS A 1 121 ? 10.859 -15.041 -33.734 1.00 79.81 121 LYS A CA 1
ATOM 961 C C . LYS A 1 121 ? 12.045 -14.646 -34.617 1.00 79.81 121 LYS A C 1
ATOM 963 O O . LYS A 1 121 ? 12.922 -15.476 -34.826 1.00 79.81 121 LYS A O 1
ATOM 968 N N . ASP A 1 122 ? 12.083 -13.394 -35.069 1.00 80.56 122 ASP A N 1
ATOM 969 C CA . ASP A 1 122 ? 13.119 -12.868 -35.964 1.00 80.56 122 ASP A CA 1
ATOM 970 C C . ASP A 1 122 ? 14.203 -12.075 -35.204 1.00 80.56 122 ASP A C 1
ATOM 972 O O . ASP A 1 122 ? 15.121 -11.523 -35.810 1.00 80.56 122 ASP A O 1
ATOM 976 N N . ILE A 1 123 ? 14.104 -11.988 -33.869 1.00 82.94 123 ILE A N 1
ATOM 977 C CA . ILE A 1 123 ? 15.069 -11.262 -33.039 1.00 82.94 123 ILE A CA 1
ATOM 978 C C . ILE A 1 123 ? 16.236 -12.178 -32.679 1.00 82.94 123 ILE A C 1
ATOM 980 O O . ILE A 1 123 ? 16.112 -13.080 -31.850 1.00 82.94 123 ILE A O 1
ATOM 984 N N . GLU A 1 124 ? 17.411 -11.861 -33.210 1.00 83.31 124 GLU A N 1
ATOM 985 C CA . GLU A 1 124 ? 18.674 -12.373 -32.690 1.00 83.31 124 GLU A CA 1
ATOM 986 C C . GLU A 1 124 ? 19.236 -11.395 -31.650 1.00 83.31 124 GLU A C 1
ATOM 988 O O . GLU A 1 124 ? 19.521 -10.233 -31.944 1.00 83.31 124 GLU A O 1
ATOM 993 N N . ALA A 1 125 ? 19.389 -11.861 -30.408 1.00 84.50 125 ALA A N 1
ATOM 994 C CA . ALA A 1 125 ? 19.965 -11.082 -29.317 1.00 84.50 125 ALA A CA 1
ATOM 995 C C . ALA A 1 125 ? 21.324 -11.662 -28.908 1.00 84.50 125 ALA A C 1
ATOM 997 O O . ALA A 1 125 ? 21.433 -12.843 -28.579 1.00 84.50 125 ALA A O 1
ATOM 998 N N . GLY A 1 126 ? 22.354 -10.817 -28.881 1.00 89.62 126 GLY A N 1
ATOM 999 C CA . GLY A 1 126 ? 23.686 -11.154 -28.379 1.00 89.62 126 GLY A CA 1
ATOM 1000 C C . GLY A 1 126 ? 24.073 -10.260 -27.204 1.00 89.62 126 GLY A C 1
ATOM 1001 O O . GLY A 1 126 ? 23.769 -9.068 -27.200 1.00 89.62 126 GLY A O 1
ATOM 1002 N N . ASN A 1 127 ? 24.749 -10.826 -26.202 1.00 91.44 127 ASN A N 1
ATOM 1003 C CA . ASN A 1 127 ? 25.404 -10.056 -25.148 1.00 91.44 127 ASN A CA 1
ATOM 1004 C C . ASN A 1 127 ? 26.742 -10.685 -24.750 1.00 91.44 127 ASN A C 1
ATOM 1006 O O . ASN A 1 127 ? 27.010 -11.857 -25.015 1.00 91.44 127 ASN A O 1
ATOM 1010 N N . GLU A 1 128 ? 27.580 -9.889 -24.097 1.00 93.12 128 GLU A N 1
ATOM 1011 C CA . GLU A 1 128 ? 28.831 -10.356 -23.516 1.00 93.12 128 GLU A CA 1
ATOM 1012 C C . GLU A 1 128 ? 28.668 -10.511 -22.005 1.00 93.12 128 GLU A C 1
ATOM 1014 O O . GLU A 1 128 ? 28.038 -9.687 -21.335 1.00 93.12 128 GLU A O 1
ATOM 1019 N N . ARG A 1 129 ? 29.247 -11.579 -21.450 1.00 86.38 129 ARG A N 1
ATOM 1020 C CA . ARG A 1 129 ? 29.266 -11.827 -20.006 1.00 86.38 129 ARG A CA 1
ATOM 1021 C C . ARG A 1 129 ? 30.661 -12.220 -19.551 1.00 86.38 129 ARG A C 1
ATOM 1023 O O . ARG A 1 129 ? 31.324 -13.038 -20.186 1.00 86.38 129 ARG A O 1
ATOM 1030 N N . TRP A 1 130 ? 31.076 -11.685 -18.409 1.00 89.00 130 TRP A N 1
ATOM 1031 C CA . TRP A 1 130 ? 32.316 -12.093 -17.762 1.00 89.00 130 TRP A CA 1
ATOM 1032 C C . TRP A 1 130 ? 32.176 -13.504 -17.180 1.00 89.00 130 TRP A C 1
ATOM 1034 O O . TRP A 1 130 ? 31.206 -13.800 -16.482 1.00 89.00 130 TRP A O 1
ATOM 1044 N N . VAL A 1 131 ? 33.159 -14.371 -17.443 1.00 87.50 131 VAL A N 1
ATOM 1045 C CA . VAL A 1 131 ? 33.276 -15.698 -16.820 1.00 87.50 131 VAL A CA 1
ATOM 1046 C C . VAL A 1 131 ? 34.464 -15.671 -15.869 1.00 87.50 131 VAL A C 1
ATOM 1048 O O . VAL A 1 131 ? 35.598 -15.435 -16.282 1.00 87.50 131 VAL A O 1
ATOM 1051 N N . LEU A 1 132 ? 34.199 -15.882 -14.580 1.00 89.94 132 LEU A N 1
ATOM 1052 C CA . LEU A 1 132 ? 35.237 -15.854 -13.557 1.00 89.94 132 LEU A CA 1
ATOM 1053 C C . LEU A 1 132 ? 36.028 -17.171 -13.568 1.00 89.94 132 LEU A C 1
ATOM 1055 O O . LEU A 1 132 ? 35.444 -18.246 -13.445 1.00 89.94 132 LEU A O 1
ATOM 1059 N N . CYS A 1 133 ? 37.355 -17.091 -13.668 1.00 82.69 133 CYS A N 1
ATOM 1060 C CA . CYS A 1 133 ? 38.230 -18.251 -13.513 1.00 82.69 133 CYS A CA 1
ATOM 1061 C C . CYS A 1 133 ? 38.635 -18.403 -12.042 1.00 82.69 133 CYS A C 1
ATOM 1063 O O . CYS A 1 133 ? 39.303 -17.531 -11.484 1.00 82.69 133 CYS A O 1
ATOM 1065 N N . VAL A 1 134 ? 38.240 -19.513 -11.417 1.00 86.12 134 VAL A N 1
ATOM 1066 C CA . VAL A 1 134 ? 38.603 -19.834 -10.032 1.00 86.12 134 VAL A CA 1
ATOM 1067 C C . VAL A 1 134 ? 39.763 -20.824 -10.045 1.00 86.12 134 VAL A C 1
ATOM 1069 O O . VAL A 1 134 ? 39.619 -21.953 -10.509 1.00 86.12 134 VAL A O 1
ATOM 1072 N N . LYS A 1 135 ? 40.922 -20.415 -9.521 1.00 79.19 135 LYS A N 1
ATOM 1073 C CA . LYS A 1 135 ? 42.063 -21.318 -9.320 1.00 79.19 135 LYS A CA 1
ATOM 1074 C C . LYS A 1 135 ? 41.859 -22.089 -8.019 1.00 79.19 135 LYS A C 1
ATOM 1076 O O . LYS A 1 135 ? 41.942 -21.505 -6.943 1.00 79.19 135 LYS A O 1
ATOM 1081 N N . GLN A 1 136 ? 41.602 -23.391 -8.108 1.00 72.19 136 GLN A N 1
ATOM 1082 C CA . GLN A 1 136 ? 41.635 -24.267 -6.939 1.00 72.19 136 GLN A CA 1
ATOM 1083 C C . GLN A 1 136 ? 43.094 -24.537 -6.563 1.00 72.19 136 GLN A C 1
ATOM 1085 O O . GLN A 1 136 ? 43.813 -25.242 -7.266 1.00 72.19 136 GLN A O 1
ATOM 1090 N N . THR A 1 137 ? 43.549 -23.957 -5.457 1.00 63.47 137 THR A N 1
ATOM 1091 C CA . THR A 1 137 ? 44.800 -24.367 -4.820 1.00 63.47 137 THR A CA 1
ATOM 1092 C C . THR A 1 137 ? 44.509 -25.592 -3.963 1.00 63.47 137 THR A C 1
ATOM 1094 O O . THR A 1 137 ? 43.868 -25.477 -2.920 1.00 63.47 137 THR A O 1
ATOM 1097 N N . HIS A 1 138 ? 44.963 -26.770 -4.394 1.00 61.00 138 HIS A N 1
ATOM 1098 C CA . HIS A 1 138 ? 45.007 -27.936 -3.516 1.00 61.00 138 HIS A CA 1
ATOM 1099 C C . HIS A 1 138 ? 46.009 -27.645 -2.395 1.00 61.00 138 HIS A C 1
ATOM 1101 O O . HIS A 1 138 ? 47.221 -27.676 -2.606 1.00 61.00 138 HIS A O 1
ATOM 1107 N N . HIS A 1 139 ? 45.511 -27.321 -1.204 1.00 56.06 139 HIS A N 1
ATOM 1108 C CA . HIS A 1 139 ? 46.321 -27.410 0.001 1.00 56.06 139 HIS A CA 1
ATOM 1109 C C . HIS A 1 139 ? 46.523 -28.895 0.300 1.00 56.06 139 HIS A C 1
ATOM 1111 O O . HIS A 1 139 ? 45.625 -29.568 0.800 1.00 56.06 139 HIS A O 1
ATOM 1117 N N . HIS A 1 140 ? 47.689 -29.414 -0.086 1.00 52.09 140 HIS A N 1
ATOM 1118 C CA . HIS A 1 140 ? 48.192 -30.660 0.471 1.00 52.09 140 HIS A CA 1
ATOM 1119 C C . HIS A 1 140 ? 48.475 -30.415 1.957 1.00 52.09 140 HIS A C 1
ATOM 1121 O O . HIS A 1 140 ? 49.264 -29.532 2.295 1.00 52.09 140 HIS A O 1
ATOM 1127 N N . HIS A 1 141 ? 47.738 -31.139 2.801 1.00 49.31 141 HIS A N 1
ATOM 1128 C CA . HIS A 1 141 ? 47.987 -31.273 4.234 1.00 49.31 141 HIS A CA 1
ATOM 1129 C C . HIS A 1 141 ? 49.338 -31.935 4.506 1.00 49.31 141 HIS A C 1
ATOM 1131 O O . HIS A 1 141 ? 49.717 -32.827 3.711 1.00 49.31 141 HIS A O 1
#